Protein AF-A0A6J3X3G0-F1 (afdb_monomer_lite)

pLDDT: mean 76.51, std 10.23, range [54.88, 89.75]

Structure (mmCIF, N/CA/C/O backbone):
data_AF-A0A6J3X3G0-F1
#
_entry.id   AF-A0A6J3X3G0-F1
#
loop_
_atom_site.group_PDB
_atom_site.id
_atom_site.type_symbol
_atom_site.label_atom_id
_atom_site.label_alt_id
_atom_site.label_comp_id
_atom_site.label_asym_id
_atom_site.label_entity_id
_atom_site.label_seq_id
_atom_site.pdbx_PDB_ins_code
_atom_site.Cartn_x
_atom_site.Cartn_y
_atom_site.Cartn_z
_atom_site.occupancy
_atom_site.B_iso_or_equiv
_atom_site.auth_seq_id
_atom_site.auth_comp_id
_atom_site.auth_asym_id
_atom_site.auth_atom_id
_atom_site.pdbx_PDB_model_num
ATOM 1 N N . LEU A 1 1 ? 3.432 3.735 -3.722 1.00 55.62 1 LEU A N 1
ATOM 2 C CA . LEU A 1 1 ? 2.452 4.725 -3.208 1.00 55.62 1 LEU A CA 1
ATOM 3 C C . LEU A 1 1 ? 3.211 5.821 -2.463 1.00 55.62 1 LEU A C 1
ATOM 5 O O . LEU A 1 1 ? 4.141 5.464 -1.746 1.00 55.62 1 LEU A O 1
ATOM 9 N N . PRO A 1 2 ? 2.901 7.118 -2.627 1.00 56.41 2 PRO A N 1
ATOM 10 C CA . PRO A 1 2 ? 3.568 8.170 -1.858 1.00 56.41 2 PRO A CA 1
ATOM 11 C C . PRO A 1 2 ? 3.434 7.912 -0.347 1.00 56.41 2 PRO A C 1
ATOM 13 O O . PRO A 1 2 ? 2.411 7.397 0.110 1.00 56.41 2 PRO A O 1
ATOM 16 N N . PHE A 1 3 ? 4.460 8.294 0.425 1.00 54.88 3 PHE A N 1
ATOM 17 C CA . PHE A 1 3 ? 4.531 8.116 1.887 1.00 54.88 3 PHE A CA 1
ATOM 18 C C . PHE A 1 3 ? 3.273 8.610 2.635 1.00 54.88 3 PHE A C 1
ATOM 20 O O . PHE A 1 3 ? 2.932 8.080 3.692 1.00 54.88 3 PHE A O 1
ATOM 27 N N . TYR A 1 4 ? 2.542 9.563 2.048 1.00 59.28 4 TYR A N 1
ATOM 28 C CA . TYR A 1 4 ? 1.285 10.121 2.548 1.00 59.28 4 TYR A CA 1
ATOM 29 C C . TYR A 1 4 ? 0.093 9.733 1.673 1.00 59.28 4 TYR A C 1
ATOM 31 O O . TYR A 1 4 ? -0.604 10.583 1.124 1.00 59.28 4 TYR A O 1
ATOM 39 N N . THR A 1 5 ? -0.154 8.434 1.525 1.00 64.69 5 THR A N 1
ATOM 40 C CA . THR A 1 5 ? -1.408 7.991 0.907 1.00 64.69 5 THR A CA 1
ATOM 41 C C . THR A 1 5 ? -2.548 8.259 1.879 1.00 64.69 5 THR A C 1
ATOM 43 O O . THR A 1 5 ? -2.609 7.649 2.946 1.00 64.69 5 THR A O 1
ATOM 46 N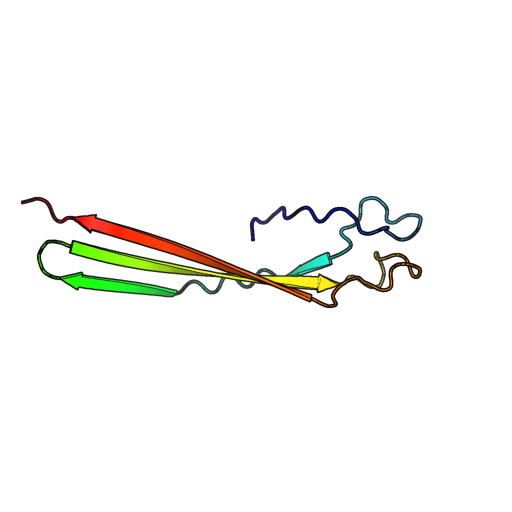 N . LYS A 1 6 ? -3.427 9.190 1.510 1.00 71.31 6 LYS A N 1
ATOM 47 C CA . LYS A 1 6 ? -4.698 9.414 2.190 1.00 71.31 6 LYS A CA 1
ATOM 48 C C . LYS A 1 6 ? -5.725 8.439 1.624 1.00 71.31 6 LYS A C 1
ATOM 50 O O . LYS A 1 6 ? -5.865 8.347 0.406 1.00 71.31 6 LYS A O 1
ATOM 55 N N . VAL A 1 7 ? -6.408 7.711 2.499 1.00 74.19 7 VAL A N 1
ATOM 56 C CA . VAL A 1 7 ? -7.519 6.830 2.132 1.00 74.19 7 VAL A CA 1
ATOM 57 C C . VAL A 1 7 ? -8.761 7.369 2.817 1.00 74.19 7 VAL A C 1
ATOM 59 O O . VAL A 1 7 ? -8.827 7.401 4.041 1.00 74.19 7 VAL A O 1
ATOM 62 N N . ASP A 1 8 ? -9.692 7.857 2.005 1.00 78.00 8 ASP A N 1
ATOM 63 C CA . ASP A 1 8 ? -10.962 8.428 2.443 1.00 78.00 8 ASP A CA 1
ATOM 64 C C . ASP A 1 8 ? -12.099 7.415 2.227 1.00 78.00 8 ASP A C 1
ATOM 66 O O . ASP A 1 8 ? -11.948 6.446 1.481 1.00 78.00 8 ASP A O 1
ATOM 70 N N . GLY A 1 9 ? -13.251 7.650 2.862 1.00 81.56 9 GLY A N 1
ATOM 71 C CA . GLY A 1 9 ? -14.448 6.814 2.697 1.00 81.56 9 GLY A CA 1
ATOM 72 C C . GLY A 1 9 ? -14.523 5.590 3.615 1.00 81.56 9 GLY A C 1
ATOM 73 O O . GLY A 1 9 ? -15.428 4.784 3.446 1.00 81.56 9 GLY A O 1
ATOM 74 N N . ILE A 1 10 ? -13.603 5.466 4.577 1.00 86.00 10 ILE A N 1
ATOM 75 C CA . ILE A 1 10 ? -13.644 4.462 5.646 1.00 86.00 10 ILE A CA 1
ATOM 76 C C . ILE A 1 10 ? -13.945 5.183 6.957 1.00 86.00 10 ILE A C 1
ATOM 78 O O . ILE A 1 10 ? -13.257 6.144 7.309 1.00 86.00 10 ILE A O 1
ATOM 82 N N . THR A 1 11 ? -14.960 4.725 7.682 1.00 89.44 11 THR A N 1
ATOM 83 C CA . THR A 1 11 ? -15.265 5.241 9.018 1.00 89.44 11 THR A CA 1
ATOM 84 C C . THR A 1 11 ? -14.315 4.629 10.045 1.00 89.44 11 THR A C 1
ATOM 86 O O . THR A 1 11 ? -14.198 3.406 10.148 1.00 89.44 11 THR A O 1
ATOM 89 N N . ASN A 1 12 ? -13.661 5.471 10.845 1.00 88.38 12 ASN A N 1
ATOM 90 C CA . ASN A 1 12 ? -12.822 5.014 11.952 1.00 88.38 12 ASN A CA 1
ATOM 91 C C . ASN A 1 12 ? -13.651 4.750 13.220 1.00 88.38 12 ASN A C 1
ATOM 93 O O . ASN A 1 12 ? -14.773 5.240 13.383 1.00 88.38 12 ASN A O 1
ATOM 97 N N . ALA A 1 13 ? -13.083 3.978 14.139 1.00 89.75 13 ALA A N 1
ATOM 98 C CA . ALA A 1 13 ? -13.595 3.807 15.485 1.00 89.75 13 ALA A CA 1
ATOM 99 C C . ALA A 1 13 ? -13.585 5.140 16.257 1.00 89.75 13 ALA A C 1
ATOM 101 O O . ALA A 1 13 ? -12.764 6.031 16.017 1.00 89.75 13 ALA A O 1
ATOM 102 N N . THR A 1 14 ? -14.500 5.273 17.215 1.00 89.06 14 THR A N 1
ATOM 103 C CA . THR A 1 14 ? -14.578 6.450 18.090 1.00 89.06 14 THR A CA 1
ATOM 104 C C . THR A 1 14 ? -13.279 6.626 18.883 1.00 89.06 14 THR A C 1
ATOM 106 O O . THR A 1 14 ? -12.770 5.670 19.468 1.00 89.06 14 THR A O 1
ATOM 109 N N . GLY A 1 15 ? -12.744 7.847 18.929 1.00 89.06 15 GLY A N 1
ATOM 110 C CA . GLY A 1 15 ? -11.458 8.180 19.556 1.00 89.06 15 GLY A CA 1
ATOM 111 C C . GLY A 1 15 ? -10.231 7.900 18.681 1.00 89.06 15 GLY A C 1
ATOM 112 O O . GLY A 1 15 ? -9.102 8.110 19.127 1.00 89.06 15 GLY A O 1
ATOM 113 N N . LYS A 1 16 ? -10.441 7.420 17.449 1.00 86.69 16 LYS A N 1
ATOM 114 C CA . LYS A 1 16 ? -9.413 7.058 16.462 1.00 86.69 16 LYS A CA 1
ATOM 115 C C . LYS A 1 16 ? -9.576 7.837 15.156 1.00 86.69 16 LYS A C 1
ATOM 117 O O . LYS A 1 16 ? -9.047 7.456 14.118 1.00 86.69 16 LYS A O 1
ATOM 122 N N . GLU A 1 17 ? -10.290 8.959 15.177 1.00 86.88 17 GLU A N 1
ATOM 123 C CA . GLU A 1 17 ? -10.693 9.710 13.979 1.00 86.88 17 GLU A CA 1
ATOM 124 C C . GLU A 1 17 ? -9.504 10.294 13.202 1.00 86.88 17 GLU A C 1
ATOM 126 O O . GLU A 1 17 ? -9.627 10.614 12.023 1.00 86.88 17 GLU A O 1
ATOM 131 N N . LYS A 1 18 ? -8.351 10.449 13.862 1.00 83.75 18 LYS A N 1
ATOM 132 C CA . LYS A 1 18 ? -7.102 10.935 13.256 1.00 83.75 18 LYS A CA 1
ATOM 133 C C . LYS A 1 18 ? -6.141 9.811 12.865 1.00 83.75 18 LYS A C 1
ATOM 135 O O . LYS A 1 18 ? -5.143 10.087 12.199 1.00 83.75 18 LYS A O 1
ATOM 140 N N . ASP A 1 19 ? -6.422 8.580 13.287 1.00 84.00 19 ASP A N 1
ATOM 141 C CA . ASP A 1 19 ? -5.574 7.430 13.002 1.00 84.00 19 ASP A CA 1
ATOM 142 C C . ASP A 1 19 ? -5.816 6.953 11.560 1.00 84.00 19 ASP A C 1
ATOM 144 O O . ASP A 1 19 ? -6.865 7.187 10.957 1.00 84.00 19 ASP A O 1
ATOM 148 N N . SER A 1 20 ? -4.816 6.306 10.963 1.00 83.00 20 SER A N 1
ATOM 149 C CA . SER A 1 20 ? -4.946 5.774 9.605 1.00 83.00 20 SER A CA 1
ATOM 150 C C . SER A 1 20 ? -5.669 4.425 9.657 1.00 83.00 20 SER A C 1
ATOM 152 O O . SER A 1 20 ? -5.141 3.522 10.302 1.00 83.00 20 SER A O 1
ATOM 154 N N . PRO A 1 21 ? -6.798 4.224 8.945 1.00 83.31 21 PRO A N 1
ATOM 155 C CA . PRO A 1 21 ? -7.484 2.924 8.888 1.00 83.31 21 PRO A CA 1
ATOM 156 C C . PRO A 1 21 ? -6.652 1.841 8.188 1.00 83.31 21 PRO A C 1
ATOM 158 O O . PRO A 1 21 ? -6.990 0.659 8.225 1.00 83.31 21 PRO A O 1
ATOM 161 N N . LEU A 1 22 ? -5.566 2.244 7.523 1.00 83.06 22 LEU A N 1
ATOM 162 C CA . LEU A 1 22 ? -4.599 1.349 6.915 1.00 83.06 22 LEU A CA 1
ATOM 163 C C . LEU A 1 22 ? -3.200 1.587 7.494 1.00 83.06 22 LEU A C 1
ATOM 165 O O . LEU A 1 22 ? -2.656 2.696 7.406 1.00 83.06 22 LEU A O 1
ATOM 169 N N . THR A 1 23 ? -2.579 0.535 8.014 1.00 75.50 23 THR A N 1
ATOM 170 C CA . THR A 1 23 ? -1.182 0.536 8.442 1.00 75.50 23 THR A CA 1
ATOM 171 C C . THR A 1 23 ? -0.266 0.415 7.223 1.00 75.50 23 THR A C 1
ATOM 173 O O . THR A 1 23 ? -0.425 -0.455 6.361 1.00 75.50 23 THR A O 1
ATOM 176 N N . ARG A 1 24 ? 0.721 1.309 7.135 1.00 69.94 24 ARG A N 1
ATOM 177 C CA . ARG A 1 24 ? 1.657 1.394 6.006 1.00 69.94 24 ARG A CA 1
ATOM 178 C C . ARG A 1 24 ? 2.790 0.378 6.172 1.00 69.94 24 ARG A C 1
ATOM 180 O O . ARG A 1 24 ? 3.495 0.423 7.174 1.00 69.94 24 ARG A O 1
ATOM 187 N N . SER A 1 25 ? 3.037 -0.458 5.165 1.00 61.09 25 SER A N 1
ATOM 188 C CA . SER A 1 25 ? 4.275 -1.234 5.034 1.00 61.09 25 SER A CA 1
ATOM 189 C C . SER A 1 25 ? 4.942 -0.888 3.703 1.00 61.09 25 SER A C 1
ATOM 191 O O . SER A 1 25 ? 4.542 -1.328 2.620 1.00 61.09 25 SER A O 1
ATOM 193 N N . PHE A 1 26 ? 5.944 -0.014 3.770 1.00 59.06 26 PHE A N 1
ATOM 194 C CA . PHE A 1 26 ? 6.710 0.378 2.595 1.00 59.06 26 PHE A CA 1
ATOM 195 C C . PHE A 1 26 ? 7.923 -0.541 2.465 1.00 59.06 26 PHE A C 1
ATOM 197 O O . PHE A 1 26 ? 8.910 -0.379 3.176 1.00 59.06 26 PHE A O 1
ATOM 204 N N . ILE A 1 27 ? 7.841 -1.516 1.560 1.00 57.56 27 ILE A N 1
ATOM 205 C CA . ILE A 1 27 ? 9.011 -2.272 1.113 1.00 57.56 27 ILE A CA 1
ATOM 206 C C . ILE A 1 27 ? 9.413 -1.674 -0.229 1.00 57.56 27 ILE A C 1
ATOM 208 O O . ILE A 1 27 ? 8.959 -2.116 -1.283 1.00 57.56 27 ILE A O 1
ATOM 212 N N . ALA A 1 28 ? 10.246 -0.635 -0.179 1.00 56.78 28 ALA A N 1
ATOM 213 C CA . ALA A 1 28 ? 10.894 -0.099 -1.367 1.00 56.78 28 ALA A CA 1
ATOM 214 C C . ALA A 1 28 ? 11.952 -1.104 -1.846 1.00 56.78 28 ALA A C 1
ATOM 216 O O . ALA A 1 28 ? 13.118 -1.036 -1.471 1.00 56.78 28 ALA A O 1
ATOM 217 N N . GLY A 1 29 ? 11.520 -2.087 -2.632 1.00 55.41 29 GLY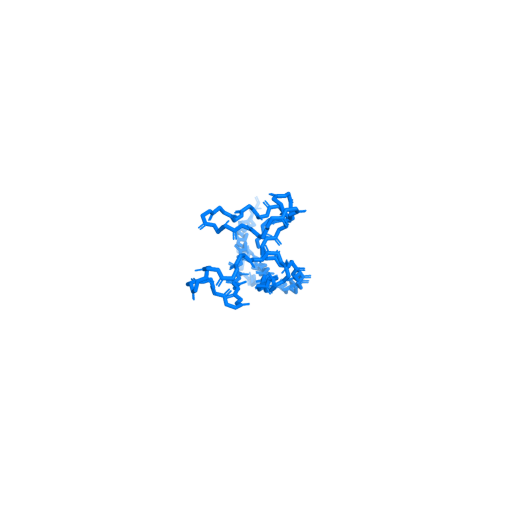 A N 1
ATOM 218 C CA . GLY A 1 29 ? 12.400 -2.954 -3.405 1.00 55.41 29 GLY A CA 1
ATOM 219 C C . GLY A 1 29 ? 12.520 -2.392 -4.812 1.00 55.41 29 GLY A C 1
ATOM 220 O O . GLY A 1 29 ? 11.658 -2.667 -5.642 1.00 55.41 29 GLY A O 1
ATOM 221 N N . GLY A 1 30 ? 13.543 -1.571 -5.045 1.00 59.75 30 GLY A N 1
ATOM 222 C CA . GLY A 1 30 ? 13.850 -1.016 -6.359 1.00 59.75 30 GLY A CA 1
ATOM 223 C C . GLY A 1 30 ? 14.966 -1.797 -7.032 1.00 59.75 30 GLY A C 1
ATOM 224 O O . GLY A 1 30 ? 16.075 -1.860 -6.512 1.00 59.75 30 GLY A O 1
ATOM 225 N N . GLY A 1 31 ? 14.663 -2.402 -8.178 1.00 57.53 31 GLY A N 1
ATOM 226 C CA . GLY A 1 31 ? 15.659 -2.932 -9.104 1.00 57.53 31 GLY A CA 1
ATOM 227 C C . GLY A 1 31 ? 15.687 -2.050 -10.342 1.00 57.53 31 GLY A C 1
ATOM 228 O O . GLY A 1 31 ? 14.635 -1.830 -10.941 1.00 57.53 31 GLY A O 1
ATOM 229 N N . ALA A 1 32 ? 16.866 -1.540 -10.695 1.00 59.19 32 ALA A N 1
ATOM 230 C CA . ALA A 1 32 ? 17.084 -0.847 -11.954 1.00 59.19 32 ALA A CA 1
ATOM 231 C C . ALA A 1 32 ? 17.533 -1.871 -13.003 1.00 59.19 32 ALA A C 1
ATOM 233 O O . ALA A 1 32 ? 18.599 -2.475 -12.862 1.00 59.19 32 ALA A O 1
ATOM 234 N N . PHE A 1 33 ? 16.727 -2.083 -14.042 1.00 63.25 33 PHE A N 1
ATOM 235 C CA . PHE A 1 33 ? 17.127 -2.873 -15.207 1.00 63.25 33 PHE A CA 1
ATOM 236 C C . PHE A 1 33 ? 17.379 -1.919 -16.370 1.00 63.25 33 PHE A C 1
ATOM 238 O O . PHE A 1 33 ? 16.462 -1.239 -16.831 1.00 63.25 33 PHE A O 1
ATOM 245 N N . GLY A 1 34 ? 18.643 -1.841 -16.789 1.00 64.38 34 GLY A N 1
ATOM 246 C CA . GLY A 1 34 ? 19.098 -0.981 -17.874 1.00 64.38 34 GLY A CA 1
ATOM 247 C C . GLY A 1 34 ? 19.362 -1.779 -19.150 1.00 64.38 34 GLY A C 1
ATOM 248 O O . GLY A 1 34 ? 20.080 -2.778 -19.096 1.00 64.38 34 GLY A O 1
ATOM 249 N N . TYR A 1 35 ? 18.837 -1.343 -20.296 1.00 62.91 35 TYR A N 1
ATOM 250 C CA . TYR A 1 35 ? 19.196 -1.884 -21.615 1.00 62.91 35 TYR A CA 1
ATOM 251 C C . TYR A 1 35 ? 19.786 -0.768 -22.487 1.00 62.91 35 TYR A C 1
ATOM 253 O O . TYR A 1 35 ? 19.197 0.308 -22.593 1.00 62.91 35 TYR A O 1
ATOM 261 N N . LYS A 1 36 ? 20.968 -1.003 -23.072 1.00 71.00 36 LYS A N 1
ATOM 262 C CA . LYS A 1 36 ? 21.657 -0.079 -23.989 1.00 71.00 36 LYS A CA 1
ATOM 263 C C . LYS A 1 36 ? 21.635 -0.655 -25.404 1.00 71.00 36 LYS A C 1
ATOM 265 O O . LYS A 1 36 ? 22.078 -1.786 -25.590 1.00 71.00 36 LYS A O 1
ATOM 270 N N . MET A 1 37 ? 21.164 0.125 -26.369 1.00 69.12 37 MET A N 1
ATOM 271 C CA . MET A 1 37 ? 21.287 -0.127 -27.808 1.00 69.12 37 MET A CA 1
ATOM 272 C C . MET A 1 37 ? 21.832 1.146 -28.445 1.00 69.12 37 MET A C 1
ATOM 274 O O . MET A 1 37 ? 21.118 2.136 -28.414 1.00 69.12 37 MET A O 1
ATOM 278 N N . ASP A 1 38 ? 23.058 1.115 -28.971 1.00 72.94 38 ASP A N 1
ATOM 279 C CA . ASP A 1 38 ? 23.774 2.192 -29.683 1.00 72.94 38 ASP A CA 1
ATOM 280 C C . ASP A 1 38 ? 23.460 3.630 -29.209 1.00 72.94 38 ASP A C 1
ATOM 282 O O . ASP A 1 38 ? 24.132 4.112 -28.301 1.00 72.94 38 ASP A O 1
ATOM 286 N N . ASP A 1 39 ? 22.426 4.285 -29.744 1.00 72.25 39 ASP A N 1
ATOM 287 C CA . ASP A 1 39 ? 22.056 5.675 -29.424 1.00 72.25 39 ASP A CA 1
ATOM 288 C C . ASP A 1 39 ? 21.006 5.817 -28.299 1.00 72.25 39 ASP A C 1
ATOM 290 O O . ASP A 1 39 ? 20.496 6.911 -28.064 1.00 72.25 39 ASP A O 1
ATOM 294 N N . ILE A 1 40 ? 20.590 4.732 -27.634 1.00 65.44 40 ILE A N 1
ATOM 295 C CA . ILE A 1 40 ? 19.497 4.723 -26.647 1.00 65.44 40 ILE A CA 1
ATOM 296 C C . ILE A 1 40 ? 19.858 3.890 -25.410 1.00 65.44 40 ILE A C 1
ATOM 298 O O . ILE A 1 40 ? 20.164 2.697 -25.492 1.00 65.44 40 ILE A O 1
ATOM 302 N N . LYS A 1 41 ? 19.720 4.488 -24.222 1.00 79.12 41 LYS A N 1
ATOM 303 C CA . LYS A 1 41 ? 19.734 3.786 -22.928 1.00 79.12 41 LYS A CA 1
ATOM 304 C C . LYS A 1 41 ? 18.353 3.863 -22.286 1.00 79.12 41 LYS A C 1
ATOM 306 O O . LYS A 1 41 ? 17.812 4.950 -22.131 1.00 79.12 41 LYS A O 1
ATOM 311 N N . VAL A 1 42 ? 17.806 2.731 -21.856 1.00 73.88 42 VAL A N 1
ATOM 312 C CA . VAL A 1 42 ? 16.551 2.676 -21.093 1.00 73.88 42 VAL A CA 1
ATOM 313 C C . VAL A 1 42 ? 16.848 2.184 -19.687 1.00 73.88 42 VAL A C 1
ATOM 315 O O . VAL A 1 42 ? 17.369 1.084 -19.560 1.00 73.88 42 VAL A O 1
ATOM 318 N N . ASP A 1 43 ? 16.494 2.956 -18.661 1.00 77.31 43 ASP A N 1
ATOM 319 C CA . ASP A 1 43 ? 16.533 2.533 -17.258 1.00 77.31 43 ASP A CA 1
ATOM 320 C C . ASP A 1 43 ? 15.096 2.360 -16.742 1.00 77.31 43 ASP A C 1
ATOM 322 O O . ASP A 1 43 ? 14.283 3.282 -16.834 1.00 77.31 43 ASP A O 1
ATOM 326 N N . VAL A 1 44 ? 14.775 1.185 -16.197 1.00 75.81 44 VAL A N 1
ATOM 327 C CA . VAL A 1 44 ? 13.467 0.901 -15.586 1.00 75.81 44 VAL A CA 1
ATOM 328 C C . VAL A 1 44 ? 13.634 0.701 -14.090 1.00 75.81 44 VAL A C 1
ATOM 330 O O . VAL A 1 44 ? 14.349 -0.206 -13.673 1.00 75.81 44 VAL A O 1
ATOM 333 N N . GLU A 1 45 ? 12.935 1.499 -13.292 1.00 79.12 45 GLU A N 1
ATOM 334 C CA . GLU A 1 45 ? 12.869 1.375 -11.838 1.00 79.12 45 GLU A CA 1
ATOM 335 C C . GLU A 1 45 ? 11.459 0.968 -11.414 1.00 79.12 45 GLU A C 1
ATOM 337 O O . GLU A 1 45 ? 10.468 1.515 -11.896 1.00 79.12 45 GLU A O 1
ATOM 342 N N . GLY A 1 46 ? 11.356 0.011 -10.495 1.00 74.69 46 GLY A N 1
ATOM 343 C CA . GLY A 1 46 ? 10.093 -0.405 -9.889 1.00 74.69 46 GLY A CA 1
ATOM 344 C C . GLY A 1 46 ? 10.029 -0.028 -8.414 1.00 74.69 46 GLY A C 1
ATOM 345 O O . GLY A 1 46 ? 11.024 -0.087 -7.703 1.00 74.69 46 GLY A O 1
ATOM 346 N N . LEU A 1 47 ? 8.844 0.319 -7.932 1.00 76.94 47 LEU A N 1
ATOM 347 C CA . LEU A 1 47 ? 8.547 0.530 -6.525 1.00 76.94 47 LEU A CA 1
ATOM 348 C C . LEU A 1 47 ? 7.321 -0.295 -6.139 1.00 76.94 47 LEU A C 1
ATOM 350 O O . LEU A 1 47 ? 6.280 -0.253 -6.797 1.00 76.94 47 LEU A O 1
ATOM 354 N N . TYR A 1 48 ? 7.449 -1.006 -5.024 1.00 75.75 48 TYR A N 1
ATOM 355 C CA . TYR A 1 48 ? 6.402 -1.807 -4.410 1.00 75.75 48 TYR A CA 1
ATOM 356 C C . TYR A 1 48 ? 5.948 -1.176 -3.090 1.00 75.75 48 TYR A C 1
ATOM 358 O O . TYR A 1 48 ? 6.735 -0.598 -2.344 1.00 75.75 48 TYR A O 1
ATOM 366 N N . SER A 1 49 ? 4.656 -1.265 -2.790 1.00 75.38 49 SER A N 1
ATOM 367 C CA . SER A 1 49 ? 4.097 -0.798 -1.520 1.00 75.38 49 SER A CA 1
ATOM 368 C C . SER A 1 49 ? 2.867 -1.608 -1.142 1.00 75.38 49 SER A C 1
ATOM 370 O O . SER A 1 49 ? 2.052 -1.928 -2.008 1.00 75.38 49 SER A O 1
ATOM 372 N N . LYS A 1 50 ? 2.721 -1.918 0.150 1.00 79.38 50 LYS A N 1
ATOM 373 C CA . LYS A 1 50 ? 1.561 -2.628 0.688 1.00 79.38 50 LYS A CA 1
ATOM 374 C C . LYS A 1 50 ? 0.995 -1.873 1.887 1.00 79.38 50 LYS A C 1
ATOM 376 O O . LYS A 1 50 ? 1.721 -1.438 2.775 1.00 79.38 50 LYS A O 1
ATOM 381 N N . LEU A 1 51 ? -0.315 -1.715 1.913 1.00 81.69 51 LEU A N 1
ATOM 382 C CA . LEU A 1 51 ? -1.068 -1.217 3.052 1.00 81.69 51 LEU A CA 1
ATOM 383 C C . LEU A 1 51 ? -1.897 -2.379 3.589 1.00 81.69 51 LEU A C 1
ATOM 385 O O . LEU A 1 51 ? -2.443 -3.151 2.803 1.00 81.69 51 LEU A O 1
ATOM 389 N N . ALA A 1 52 ? -1.964 -2.526 4.905 1.00 85.69 52 ALA A N 1
ATOM 390 C CA . ALA A 1 52 ? -2.792 -3.527 5.569 1.00 85.69 52 ALA A CA 1
ATOM 391 C C . ALA A 1 52 ? -3.899 -2.830 6.355 1.00 85.69 52 ALA A C 1
ATOM 393 O O . ALA A 1 52 ? -3.687 -1.726 6.853 1.00 85.69 52 ALA A O 1
ATOM 394 N N . LYS A 1 53 ? -5.066 -3.461 6.457 1.00 87.19 53 LYS A N 1
ATOM 395 C CA . LYS A 1 53 ? -6.159 -2.968 7.293 1.00 87.19 53 LYS A CA 1
ATOM 396 C C . LYS A 1 53 ? -5.733 -2.924 8.757 1.00 87.19 53 LYS A C 1
ATOM 398 O O . LYS A 1 53 ? -5.212 -3.911 9.271 1.00 87.19 53 LYS A O 1
ATOM 403 N N . ASP A 1 54 ? -5.994 -1.798 9.407 1.00 87.00 54 ASP A N 1
ATOM 404 C CA . ASP A 1 54 ? -5.820 -1.640 10.845 1.00 87.00 54 ASP A CA 1
ATOM 405 C C . ASP A 1 54 ? -7.154 -1.928 11.544 1.00 87.00 54 ASP A C 1
ATOM 407 O O . ASP A 1 54 ? -8.085 -1.120 11.516 1.00 87.00 54 ASP A O 1
ATOM 411 N N . THR A 1 55 ? -7.278 -3.120 12.124 1.00 85.75 55 THR A N 1
ATOM 412 C CA . THR A 1 55 ? -8.530 -3.580 12.745 1.00 85.75 55 THR A CA 1
ATOM 413 C C . THR A 1 55 ? -8.902 -2.814 14.007 1.00 85.75 55 THR A C 1
ATOM 415 O O . THR A 1 55 ? -10.064 -2.850 14.399 1.00 85.75 55 THR A O 1
ATOM 418 N N . ASP A 1 56 ? -7.946 -2.122 14.627 1.00 85.88 56 ASP A N 1
ATOM 419 C CA . ASP A 1 56 ? -8.177 -1.349 15.849 1.00 85.88 56 ASP A CA 1
ATOM 420 C C . ASP A 1 56 ? -8.639 0.082 15.533 1.00 85.88 56 ASP A C 1
ATOM 422 O O . ASP A 1 56 ? -9.207 0.767 16.388 1.00 85.88 56 ASP A O 1
ATOM 426 N N . VAL A 1 57 ? -8.389 0.543 14.303 1.00 87.75 57 VAL A N 1
ATOM 427 C CA . VAL A 1 57 ? -8.781 1.871 13.817 1.00 87.75 57 VAL A CA 1
ATOM 428 C C . VAL A 1 57 ? -10.060 1.817 12.991 1.00 87.75 57 VAL A C 1
ATOM 430 O O . VAL A 1 57 ? -10.864 2.741 13.078 1.00 87.75 57 VAL A O 1
ATOM 433 N N . VAL A 1 58 ? -10.278 0.772 12.193 1.00 88.94 58 VAL A N 1
ATOM 434 C CA . VAL A 1 58 ? -11.480 0.644 11.354 1.00 88.94 58 VAL A CA 1
ATOM 435 C C . VAL A 1 58 ? -12.716 0.382 12.217 1.00 88.94 58 VAL A C 1
ATOM 437 O O . VAL A 1 58 ? -12.705 -0.467 13.106 1.00 88.94 58 VAL A O 1
ATOM 440 N N . ASN A 1 59 ? -13.808 1.108 11.958 1.00 89.25 59 ASN A N 1
ATOM 441 C CA . ASN A 1 59 ? -15.065 0.905 12.673 1.00 89.25 59 ASN A CA 1
ATOM 442 C C . ASN A 1 59 ? -15.629 -0.501 12.404 1.00 89.25 59 ASN A C 1
ATOM 444 O O . ASN A 1 59 ? -15.615 -0.979 11.275 1.00 89.25 59 ASN A O 1
ATOM 448 N N . THR A 1 60 ? -16.196 -1.151 13.418 1.00 85.25 60 THR A N 1
ATOM 449 C CA . THR A 1 60 ? -16.757 -2.505 13.289 1.00 85.25 60 THR A CA 1
ATOM 450 C C . THR A 1 60 ? -17.951 -2.592 12.333 1.00 85.25 60 THR A C 1
ATOM 452 O O . THR A 1 60 ? -18.261 -3.680 11.850 1.00 85.25 60 THR A O 1
ATOM 455 N N . SER A 1 61 ? -18.613 -1.469 12.030 1.00 87.69 61 SER A N 1
ATOM 456 C CA . SER A 1 61 ? -19.671 -1.400 11.014 1.00 87.69 61 SER A CA 1
ATOM 457 C C . SER A 1 61 ? -19.148 -1.472 9.576 1.00 87.69 61 SER A C 1
ATOM 459 O O . SER A 1 61 ? -19.913 -1.766 8.657 1.00 87.69 61 SER A O 1
ATOM 461 N N . GLU A 1 62 ? -17.864 -1.183 9.360 1.00 86.44 62 GLU A N 1
ATOM 462 C CA . GLU A 1 62 ? -17.229 -1.191 8.043 1.00 86.44 62 GLU A CA 1
ATOM 463 C C . GLU A 1 62 ? -16.909 -2.627 7.614 1.00 86.44 62 GLU A C 1
ATOM 465 O O . GLU A 1 62 ? -15.911 -3.228 8.007 1.00 86.44 62 GLU A O 1
ATOM 470 N N . THR A 1 63 ? -17.777 -3.193 6.781 1.00 85.00 63 THR A N 1
ATOM 471 C CA . THR A 1 63 ? -17.671 -4.592 6.330 1.00 85.00 63 THR A CA 1
ATOM 472 C C . THR A 1 63 ? -16.955 -4.751 4.990 1.00 85.00 63 THR A C 1
ATOM 474 O O . THR A 1 63 ? -16.480 -5.838 4.674 1.00 85.00 63 THR A O 1
ATOM 477 N N . ASN A 1 64 ? -16.824 -3.667 4.218 1.00 86.19 64 ASN A N 1
ATOM 478 C CA . ASN A 1 64 ? -16.292 -3.684 2.851 1.00 86.19 64 ASN A CA 1
ATOM 479 C C . ASN A 1 64 ? -14.860 -3.132 2.740 1.00 86.19 64 ASN A C 1
ATOM 481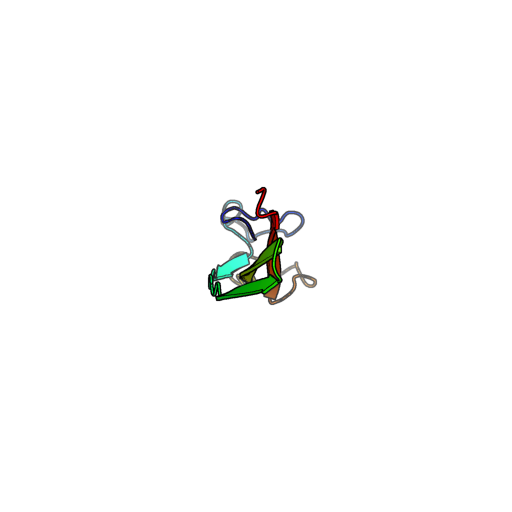 O O . ASN A 1 64 ? -14.417 -2.749 1.658 1.00 86.19 64 ASN A O 1
ATOM 485 N N . VAL A 1 65 ? -14.119 -3.083 3.849 1.00 84.38 65 VAL A N 1
ATOM 486 C CA . VAL A 1 65 ? -12.723 -2.627 3.849 1.00 84.38 65 VAL A CA 1
ATOM 487 C C . VAL A 1 65 ? -11.804 -3.791 3.505 1.00 84.38 65 VAL A C 1
ATOM 489 O O . VAL A 1 65 ? -11.740 -4.787 4.232 1.00 84.38 65 VAL A O 1
ATOM 492 N N . ALA A 1 66 ? -11.063 -3.638 2.408 1.00 85.56 66 ALA A N 1
ATOM 493 C CA . ALA A 1 66 ? -10.080 -4.615 1.960 1.00 85.56 66 ALA A CA 1
ATOM 494 C C . ALA A 1 66 ? -9.003 -4.864 3.030 1.00 85.56 66 ALA A C 1
ATOM 496 O O . ALA A 1 66 ? -8.474 -3.924 3.620 1.00 85.56 66 ALA A O 1
ATOM 497 N N . ASP A 1 67 ? -8.628 -6.129 3.234 1.00 85.81 67 ASP A N 1
ATOM 498 C CA . ASP A 1 67 ? -7.604 -6.510 4.220 1.00 85.81 67 ASP A CA 1
ATOM 499 C C . ASP A 1 67 ? -6.206 -5.998 3.856 1.00 85.81 67 ASP A C 1
ATOM 501 O O . ASP A 1 67 ? -5.365 -5.765 4.726 1.00 85.81 67 ASP A O 1
ATOM 505 N N . SER A 1 68 ? -5.941 -5.809 2.562 1.00 83.25 68 SER A N 1
ATOM 506 C CA . SER A 1 68 ? -4.722 -5.157 2.106 1.00 83.25 68 SER A CA 1
ATOM 507 C C . SER A 1 68 ? -4.898 -4.471 0.759 1.00 83.25 68 SER A C 1
ATOM 509 O O . SER A 1 68 ? -5.671 -4.922 -0.085 1.00 83.25 68 SER A O 1
ATOM 511 N N . LEU A 1 69 ? -4.133 -3.402 0.555 1.00 79.88 69 LEU A N 1
ATOM 512 C CA . LEU A 1 69 ? -3.998 -2.695 -0.709 1.00 79.88 69 LEU A CA 1
ATOM 513 C C . LEU A 1 69 ? -2.536 -2.746 -1.143 1.00 79.88 69 LEU A C 1
ATOM 515 O O . LEU A 1 69 ? -1.655 -2.218 -0.465 1.00 79.88 69 LEU A O 1
ATOM 519 N N . THR A 1 70 ? -2.282 -3.364 -2.288 1.00 81.25 70 THR A N 1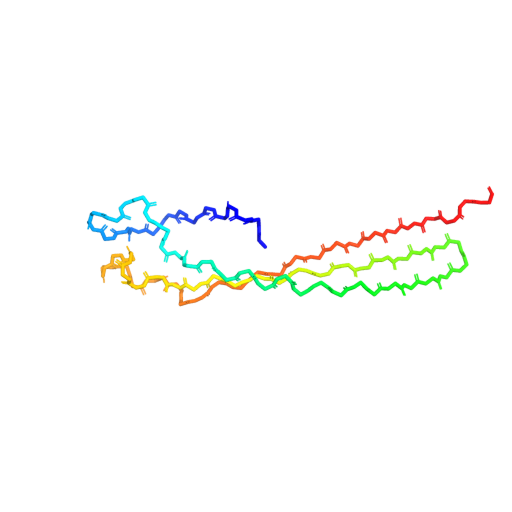
ATOM 520 C CA . THR A 1 70 ? -0.955 -3.392 -2.899 1.00 81.25 70 THR A CA 1
ATOM 521 C C . THR A 1 70 ? -0.908 -2.397 -4.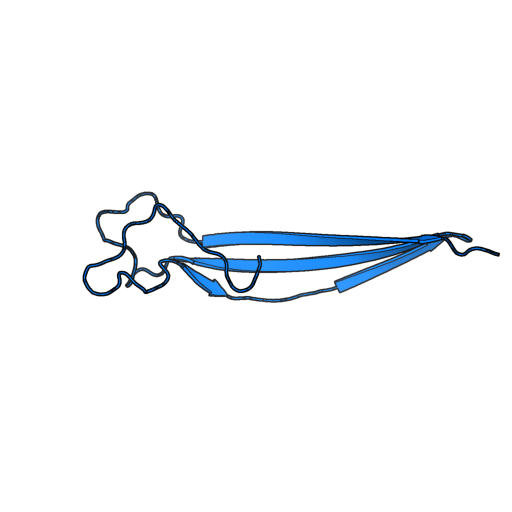044 1.00 81.25 70 THR A C 1
ATOM 523 O O . THR A 1 70 ? -1.818 -2.347 -4.867 1.00 81.25 70 THR A O 1
ATOM 526 N N . ALA A 1 71 ? 0.174 -1.631 -4.123 1.00 76.75 71 ALA A N 1
ATOM 527 C CA . ALA A 1 71 ? 0.418 -0.723 -5.225 1.00 76.75 71 ALA A CA 1
ATOM 528 C C . ALA A 1 71 ? 1.841 -0.855 -5.749 1.00 76.75 71 ALA A C 1
ATOM 530 O O . ALA A 1 71 ? 2.813 -0.818 -4.987 1.00 76.75 71 ALA A O 1
ATOM 531 N N . PHE A 1 72 ? 1.924 -0.945 -7.071 1.00 80.19 72 PHE A N 1
ATOM 532 C CA . PHE A 1 72 ? 3.154 -0.945 -7.840 1.00 80.19 72 PHE A CA 1
ATOM 533 C C . PHE A 1 72 ? 3.232 0.370 -8.609 1.00 80.19 72 PHE A C 1
ATOM 535 O O . PHE A 1 72 ? 2.234 0.836 -9.156 1.00 80.19 72 PHE A O 1
ATOM 542 N N . SER A 1 73 ? 4.407 0.973 -8.650 1.00 75.62 73 SER A N 1
ATOM 543 C CA . SER A 1 73 ? 4.686 2.123 -9.508 1.00 75.62 73 SER A CA 1
ATOM 544 C C . SER A 1 73 ? 6.037 1.915 -10.160 1.00 75.62 73 SER A C 1
ATOM 546 O O . SER A 1 73 ? 6.962 1.495 -9.478 1.00 75.62 73 SER A O 1
ATOM 548 N N . GLY A 1 74 ? 6.153 2.199 -11.451 1.00 77.69 74 GLY A N 1
ATOM 549 C CA . GLY A 1 74 ? 7.415 2.101 -12.173 1.00 77.69 74 GLY A CA 1
ATOM 550 C C . GLY A 1 74 ? 7.764 3.415 -12.854 1.00 77.69 74 GLY A C 1
ATOM 551 O O . GLY A 1 74 ? 6.866 4.164 -13.241 1.00 77.69 74 GLY A O 1
ATOM 552 N N . LEU A 1 75 ? 9.057 3.680 -12.996 1.00 79.69 75 LEU A N 1
ATOM 553 C CA . LEU A 1 75 ? 9.606 4.771 -13.789 1.00 79.69 75 LEU A CA 1
ATOM 554 C C . LEU A 1 75 ? 10.421 4.172 -14.934 1.00 79.69 75 LEU A C 1
ATOM 556 O O . LEU A 1 75 ? 11.235 3.279 -14.714 1.00 79.69 75 LEU A O 1
ATOM 560 N N . VAL A 1 76 ? 10.196 4.667 -16.148 1.00 80.38 76 VAL A N 1
ATOM 561 C CA . VAL A 1 76 ? 10.999 4.327 -17.324 1.00 80.38 76 VAL A CA 1
ATOM 562 C C . VAL A 1 76 ? 11.677 5.602 -17.791 1.00 80.38 76 VAL A C 1
ATOM 564 O O . VAL A 1 76 ? 11.004 6.546 -18.202 1.00 80.38 76 VAL A O 1
ATOM 567 N N . ASN A 1 77 ? 13.002 5.626 -17.724 1.00 82.06 77 ASN A N 1
ATOM 568 C CA . ASN A 1 77 ? 13.820 6.707 -18.249 1.00 82.0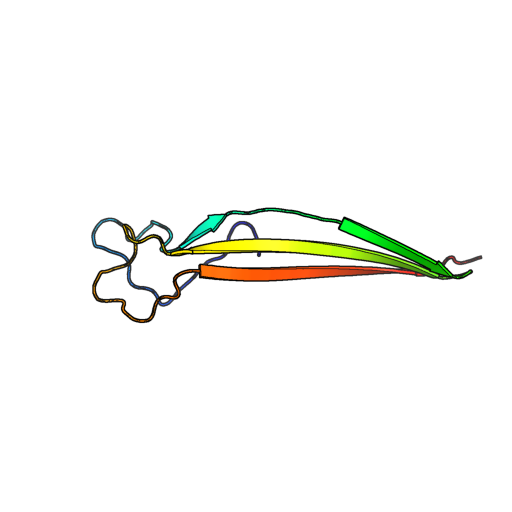6 77 ASN A CA 1
ATOM 569 C C . ASN A 1 77 ? 14.427 6.258 -19.579 1.00 82.06 77 ASN A C 1
ATOM 571 O O . ASN A 1 77 ? 15.086 5.223 -19.631 1.00 82.06 77 ASN A O 1
ATOM 575 N N . VAL A 1 78 ? 14.208 7.028 -20.646 1.00 81.81 78 VAL A N 1
ATOM 576 C CA . VAL A 1 78 ? 14.810 6.797 -21.967 1.00 81.81 78 VAL A CA 1
ATOM 577 C C . VAL A 1 78 ? 15.777 7.936 -22.245 1.00 81.81 78 VAL A C 1
ATOM 579 O O . VAL A 1 78 ? 15.386 9.101 -22.271 1.00 81.81 78 VAL A O 1
ATOM 582 N N . TYR A 1 79 ? 17.039 7.593 -22.439 1.00 82.06 79 TYR A N 1
ATOM 583 C CA . TYR A 1 79 ? 18.109 8.512 -22.786 1.00 82.06 79 TYR A CA 1
ATOM 584 C C . TYR A 1 79 ? 18.492 8.271 -24.234 1.00 82.06 79 TYR A C 1
ATOM 586 O O . TYR A 1 79 ? 18.673 7.119 -24.621 1.00 82.06 79 TYR A O 1
ATOM 594 N N . TYR A 1 80 ? 18.650 9.350 -24.991 1.00 76.50 80 TYR A N 1
ATOM 595 C CA . TYR A 1 80 ? 19.341 9.305 -26.269 1.00 76.50 80 TYR A CA 1
ATOM 596 C C . TYR A 1 80 ? 20.794 9.704 -26.040 1.00 76.50 80 TYR A C 1
ATOM 598 O O . TYR A 1 80 ? 21.048 10.735 -25.412 1.00 76.50 80 TYR A O 1
ATOM 606 N N . ASP A 1 81 ? 21.726 8.890 -26.521 1.00 71.38 81 ASP A N 1
ATOM 607 C CA . ASP A 1 81 ? 23.119 9.294 -26.650 1.00 71.38 81 ASP A CA 1
ATOM 608 C C . ASP A 1 81 ? 23.189 10.194 -27.889 1.00 71.38 81 ASP A C 1
ATOM 610 O O . ASP A 1 81 ? 23.005 9.747 -29.020 1.00 71.38 81 ASP A O 1
ATOM 614 N N . LEU A 1 82 ? 23.302 11.504 -27.663 1.00 65.00 82 LEU A N 1
ATOM 615 C CA . LEU A 1 82 ? 23.475 12.471 -28.742 1.00 65.00 82 LEU A CA 1
ATOM 616 C C . LEU A 1 82 ? 24.970 12.508 -29.104 1.00 65.00 82 LEU A C 1
ATOM 618 O O . LEU A 1 82 ? 25.779 12.657 -28.185 1.00 65.00 82 LEU A O 1
ATOM 622 N N . PRO A 1 83 ? 25.342 12.381 -30.391 1.00 72.69 83 PRO A N 1
ATOM 623 C CA . PRO A 1 83 ? 26.733 12.487 -30.829 1.00 72.69 83 PRO A CA 1
ATOM 624 C C . PRO A 1 83 ? 27.328 13.888 -30.628 1.00 72.69 83 PRO A C 1
ATOM 626 O O . PRO A 1 83 ? 26.566 14.885 -30.653 1.00 72.69 83 PRO A O 1
#

Sequence (83 aa):
LPFYTKVDGITNATGKEKDSPLTRSFIAGGGAFGYKMDDIKVDVEGLYSKLAKDTDVVNTSETNVADSLTAFSGLVNVYYDLP

Radius of gyration: 19.23 Å; chains: 1; bounding box: 46×19×50 Å

Secondary structure (DSSP, 8-state):
--TT----S-PBPTT-TTS-SEEEE------EEEEEETTEEEEEEEEEEEEEE-TTTB-TT-----SEEEEEEEEEEEEE---

Foldseek 3Di:
DPPDDDDDDFDWDPVLRVPHQWDWDFPQPWDWDWDDDDFKIKTKIKGKIKIAGDPNTTDPVPPPDDRMDIDMDMDIDMGTNDD